Protein AF-A0A5B8SXK4-F1 (afdb_monomer_lite)

Secondary structure (DSSP, 8-state):
-HHHHHHHHHHHHHHHHHHHHHHHHHTT-S-HHHHHHHHHHHHHHHHHHHHHHHHHHHHHHHHHH--

pLDDT: mean 77.32, std 9.9, range [47.19, 89.94]

Structure (mmCIF, N/CA/C/O backbone):
data_AF-A0A5B8SXK4-F1
#
_entry.id   AF-A0A5B8SXK4-F1
#
loop_
_atom_site.group_PDB
_atom_site.id
_atom_site.type_symbol
_atom_site.label_atom_id
_atom_site.label_alt_id
_atom_site.label_comp_id
_atom_site.label_asym_id
_atom_site.label_entity_id
_atom_site.label_seq_id
_atom_site.pdbx_PDB_ins_code
_atom_site.Cartn_x
_atom_site.Cartn_y
_atom_site.Cartn_z
_atom_site.occupancy
_atom_site.B_iso_or_equiv
_atom_site.auth_seq_id
_atom_site.auth_comp_id
_atom_site.auth_asym_id
_atom_site.auth_atom_id
_atom_site.pdbx_PDB_model_num
ATOM 1 N N . MET A 1 1 ? -18.876 -11.081 10.141 1.00 47.19 1 MET A N 1
ATOM 2 C CA . MET A 1 1 ? -18.546 -11.467 8.741 1.00 47.19 1 MET A CA 1
ATOM 3 C C . MET A 1 1 ? -17.877 -10.337 7.947 1.00 47.19 1 MET A C 1
ATOM 5 O O . MET A 1 1 ? -16.919 -10.614 7.234 1.00 47.19 1 MET A O 1
ATOM 9 N N . PHE A 1 2 ? -18.295 -9.074 8.116 1.00 54.28 2 PHE A N 1
ATOM 10 C CA . PHE A 1 2 ? -17.742 -7.904 7.405 1.00 54.28 2 PHE A CA 1
ATOM 11 C C . PHE A 1 2 ? -16.213 -7.736 7.546 1.00 54.28 2 PHE A C 1
ATOM 13 O O . PHE A 1 2 ? -15.515 -7.483 6.570 1.00 54.28 2 PHE A O 1
ATOM 20 N N . ASN A 1 3 ? -15.670 -7.999 8.740 1.00 64.38 3 ASN A N 1
ATOM 21 C CA . ASN A 1 3 ? -14.234 -7.872 9.009 1.00 64.38 3 ASN A CA 1
ATOM 22 C C . ASN A 1 3 ? -13.369 -8.943 8.310 1.00 64.38 3 ASN A C 1
ATOM 24 O O . ASN A 1 3 ? -12.197 -8.712 8.038 1.00 64.38 3 ASN A O 1
ATOM 28 N N . LEU A 1 4 ? -13.945 -10.113 8.004 1.00 63.75 4 LEU A N 1
ATOM 29 C CA . LEU A 1 4 ? -13.275 -11.205 7.284 1.00 63.75 4 LEU A CA 1
ATOM 30 C C . LEU A 1 4 ? -13.244 -10.917 5.779 1.00 63.75 4 LEU A C 1
ATOM 32 O O . LEU A 1 4 ? -12.206 -11.088 5.146 1.00 63.75 4 LEU A O 1
ATOM 36 N N . ALA A 1 5 ? -14.350 -10.393 5.241 1.00 65.31 5 ALA A N 1
ATOM 37 C CA . ALA A 1 5 ? -14.427 -9.919 3.864 1.00 65.31 5 ALA A CA 1
ATOM 38 C C . ALA A 1 5 ? -13.433 -8.778 3.616 1.00 65.31 5 ALA A C 1
ATOM 40 O O . ALA A 1 5 ? -12.630 -8.877 2.698 1.00 65.31 5 ALA A O 1
ATOM 41 N N . ALA A 1 6 ? -13.387 -7.754 4.475 1.00 67.12 6 ALA A N 1
ATOM 42 C CA . ALA A 1 6 ? -12.423 -6.661 4.336 1.00 67.12 6 ALA A CA 1
ATOM 43 C C . ALA A 1 6 ? -10.961 -7.144 4.413 1.00 67.12 6 ALA A C 1
ATOM 45 O O . ALA A 1 6 ? -10.124 -6.690 3.638 1.00 67.12 6 ALA A O 1
ATOM 46 N N . ARG A 1 7 ? -10.663 -8.134 5.268 1.00 69.56 7 ARG A N 1
ATOM 47 C CA . ARG A 1 7 ? -9.328 -8.754 5.375 1.00 69.56 7 ARG A CA 1
ATOM 48 C C . ARG A 1 7 ? -8.864 -9.476 4.112 1.00 69.56 7 ARG A C 1
ATOM 50 O O . ARG A 1 7 ? -7.659 -9.620 3.936 1.00 69.56 7 ARG A O 1
ATOM 57 N N . ILE A 1 8 ? -9.794 -9.960 3.289 1.00 75.94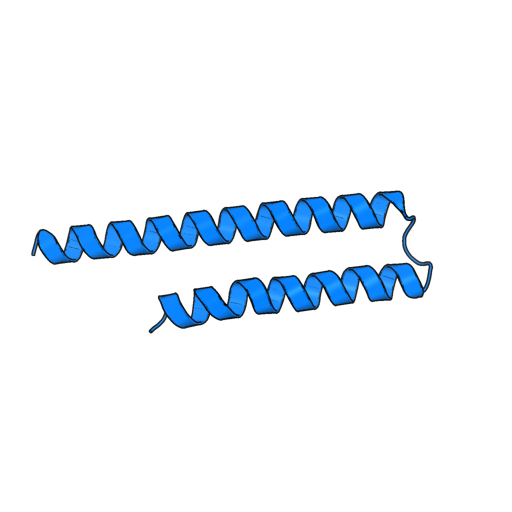 8 ILE A N 1
ATOM 58 C CA . ILE A 1 8 ? -9.522 -10.691 2.041 1.00 75.94 8 ILE A CA 1
ATOM 59 C C . ILE A 1 8 ? -9.604 -9.746 0.838 1.00 75.94 8 ILE A C 1
ATOM 61 O O . ILE A 1 8 ? -8.798 -9.838 -0.080 1.00 75.94 8 ILE A O 1
ATOM 65 N N . VAL A 1 9 ? -10.534 -8.794 0.859 1.00 80.69 9 VAL A N 1
ATOM 66 C CA . VAL A 1 9 ? -10.745 -7.824 -0.218 1.00 80.69 9 VAL A CA 1
ATOM 67 C C . VAL A 1 9 ? -9.575 -6.843 -0.317 1.00 80.69 9 VAL A C 1
ATOM 69 O O . VAL A 1 9 ? -9.128 -6.567 -1.425 1.00 80.69 9 VAL A O 1
ATOM 72 N N . LEU A 1 10 ? -9.014 -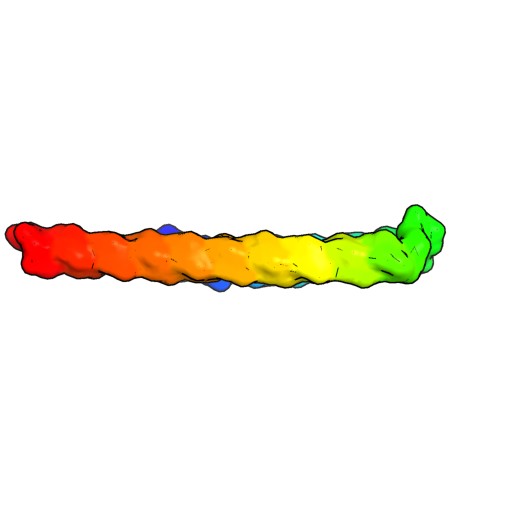6.372 0.804 1.00 80.81 10 LEU A N 1
ATOM 73 C CA . LEU A 1 10 ? -7.854 -5.469 0.786 1.00 80.81 10 LEU A CA 1
ATOM 74 C C . LEU A 1 10 ? -6.613 -6.067 0.092 1.00 80.81 10 LEU A C 1
ATOM 76 O O . LEU A 1 10 ? -6.075 -5.415 -0.806 1.00 80.81 10 LEU A O 1
ATOM 80 N N . PRO A 1 11 ? -6.151 -7.289 0.436 1.00 81.38 11 PRO A N 1
ATOM 81 C CA . PRO A 1 11 ? -5.026 -7.901 -0.262 1.00 81.38 11 PRO A CA 1
ATOM 82 C C . PRO A 1 11 ? -5.384 -8.279 -1.701 1.00 81.38 11 PRO A C 1
ATOM 84 O O . PRO A 1 11 ? -4.526 -8.174 -2.571 1.00 81.38 11 PRO A O 1
ATOM 87 N N . LEU A 1 12 ? -6.636 -8.651 -1.991 1.00 84.94 12 LEU A N 1
ATOM 88 C CA . LEU A 1 12 ? -7.069 -8.917 -3.365 1.00 84.94 12 LEU A CA 1
ATOM 89 C C . LEU A 1 12 ? -6.931 -7.661 -4.242 1.00 84.94 12 LEU A C 1
ATOM 91 O O . LEU A 1 12 ? -6.351 -7.724 -5.324 1.00 84.94 12 LEU A O 1
ATOM 95 N N . ILE A 1 13 ? -7.395 -6.508 -3.749 1.00 85.06 13 ILE A N 1
ATOM 96 C CA . ILE A 1 13 ? -7.249 -5.212 -4.426 1.00 85.06 13 ILE A CA 1
ATOM 97 C C . ILE A 1 13 ? -5.769 -4.860 -4.592 1.00 85.06 13 ILE A C 1
ATOM 99 O O . ILE A 1 13 ? -5.367 -4.418 -5.666 1.00 85.06 13 ILE A O 1
ATOM 103 N N . ALA A 1 14 ? -4.945 -5.097 -3.568 1.00 83.88 14 ALA A N 1
ATOM 104 C CA . ALA A 1 14 ? -3.506 -4.861 -3.640 1.00 83.88 14 ALA A CA 1
ATOM 105 C C . ALA A 1 14 ? -2.834 -5.702 -4.736 1.00 83.88 14 ALA A C 1
ATOM 107 O O . ALA A 1 14 ? -2.031 -5.179 -5.504 1.00 83.88 14 ALA A O 1
ATOM 108 N N . ILE A 1 15 ? -3.189 -6.984 -4.847 1.00 86.44 15 ILE A N 1
ATOM 109 C CA . ILE A 1 15 ? -2.665 -7.885 -5.881 1.00 86.44 15 ILE A CA 1
ATOM 110 C C . ILE A 1 15 ? -3.083 -7.399 -7.271 1.00 86.44 15 ILE A C 1
ATOM 112 O O . ILE A 1 15 ? -2.240 -7.291 -8.158 1.00 86.44 15 ILE A O 1
ATOM 116 N N . VAL A 1 16 ? -4.357 -7.047 -7.461 1.00 87.44 16 VAL A N 1
ATOM 117 C CA . VAL A 1 16 ? -4.856 -6.527 -8.745 1.00 87.44 16 VAL A CA 1
ATOM 118 C C . VAL A 1 16 ? -4.159 -5.217 -9.120 1.00 87.44 16 VAL A C 1
ATOM 120 O O . VAL A 1 16 ? -3.744 -5.045 -10.268 1.00 87.44 16 VAL A O 1
ATOM 123 N N . ALA A 1 17 ? -3.975 -4.306 -8.164 1.00 85.31 17 ALA A N 1
ATOM 124 C CA . ALA A 1 17 ? -3.264 -3.051 -8.382 1.00 85.31 17 ALA A CA 1
ATOM 125 C C . ALA A 1 17 ? -1.782 -3.280 -8.717 1.00 85.31 17 ALA A C 1
ATOM 127 O O . ALA A 1 17 ? -1.264 -2.663 -9.646 1.00 85.31 17 ALA A O 1
ATOM 128 N N . PHE A 1 18 ? -1.115 -4.210 -8.031 1.00 85.75 18 PHE A N 1
ATOM 129 C CA . PHE A 1 18 ? 0.269 -4.581 -8.319 1.00 85.75 18 PHE A CA 1
ATOM 130 C C . PHE A 1 18 ? 0.422 -5.162 -9.732 1.00 85.75 18 PHE A C 1
ATOM 132 O O . PHE A 1 18 ? 1.290 -4.727 -10.487 1.00 85.75 18 PHE A O 1
ATOM 139 N N . ILE A 1 19 ? -0.466 -6.081 -10.130 1.00 87.31 19 ILE A N 1
ATOM 140 C CA . ILE A 1 19 ? -0.498 -6.651 -11.487 1.00 87.31 19 ILE A CA 1
ATOM 141 C C . ILE A 1 19 ? -0.751 -5.555 -12.528 1.00 87.31 19 ILE A C 1
ATOM 143 O O . ILE A 1 19 ? -0.101 -5.536 -13.571 1.00 87.31 19 ILE A O 1
ATOM 147 N N . SER A 1 20 ? -1.650 -4.612 -12.235 1.00 83.56 20 SER A N 1
ATOM 148 C CA . SER A 1 20 ? -1.957 -3.489 -13.127 1.00 83.56 20 SER A CA 1
ATOM 149 C C . SER A 1 20 ? -0.737 -2.589 -13.342 1.00 83.56 20 SER A C 1
ATOM 151 O O . SER A 1 20 ? -0.408 -2.268 -14.482 1.00 83.56 20 SER A O 1
ATOM 153 N N . VAL A 1 21 ? -0.018 -2.235 -12.269 1.00 82.06 21 VAL A N 1
ATOM 154 C CA . VAL A 1 21 ? 1.234 -1.458 -12.340 1.00 82.06 21 VAL A CA 1
ATOM 155 C C . VAL A 1 21 ? 2.294 -2.201 -13.157 1.00 82.06 21 VAL A C 1
ATOM 157 O O . VAL A 1 21 ? 2.980 -1.592 -13.979 1.00 82.06 21 VAL A O 1
ATOM 160 N N . PHE A 1 22 ? 2.393 -3.520 -12.989 1.00 79.69 22 PHE A N 1
ATOM 161 C CA . PHE A 1 22 ? 3.338 -4.348 -13.735 1.00 79.69 22 PHE A CA 1
ATOM 162 C C . PHE A 1 22 ? 2.996 -4.437 -15.233 1.00 79.69 22 PHE A C 1
ATOM 164 O O . PHE A 1 22 ? 3.886 -4.329 -16.075 1.00 79.69 22 PHE A O 1
ATOM 171 N N . LEU A 1 23 ? 1.712 -4.565 -15.585 1.00 80.69 23 LEU A N 1
ATOM 172 C CA . LEU A 1 23 ? 1.237 -4.543 -16.975 1.00 80.69 23 LEU A CA 1
ATOM 173 C C . LEU A 1 23 ? 1.480 -3.186 -17.649 1.00 80.69 23 LEU A C 1
ATOM 175 O O . LEU A 1 23 ? 1.926 -3.139 -18.796 1.00 80.69 23 LEU A O 1
ATOM 179 N N . LEU A 1 24 ? 1.235 -2.087 -16.930 1.00 79.31 24 LEU A N 1
ATOM 180 C CA . LEU A 1 24 ? 1.511 -0.727 -17.406 1.00 79.31 24 LEU A CA 1
ATOM 181 C C . LEU A 1 24 ? 3.005 -0.509 -17.682 1.00 79.31 24 LEU A C 1
ATOM 183 O O . LEU A 1 24 ? 3.360 0.091 -18.699 1.00 79.31 24 LEU A O 1
ATOM 187 N N . TYR A 1 25 ? 3.879 -1.027 -16.814 1.00 79.31 25 TYR A N 1
ATOM 188 C CA . TYR A 1 25 ? 5.323 -1.032 -17.056 1.00 79.31 25 TYR A CA 1
ATOM 189 C C . TYR A 1 25 ? 5.698 -1.895 -18.269 1.00 79.31 25 TYR A C 1
ATOM 191 O O . TYR A 1 25 ? 6.472 -1.459 -19.118 1.00 79.31 25 TYR A O 1
ATOM 199 N N . TYR A 1 26 ? 5.114 -3.092 -18.401 1.00 79.12 26 TYR A N 1
ATOM 200 C CA . TYR A 1 26 ? 5.388 -4.002 -19.517 1.00 79.12 26 TYR A CA 1
ATOM 201 C C . TYR A 1 26 ? 5.056 -3.376 -20.880 1.00 79.12 26 TYR A C 1
ATOM 203 O O . TYR A 1 26 ? 5.836 -3.500 -21.822 1.00 79.12 26 TYR A O 1
ATOM 211 N N . HIS A 1 27 ? 3.955 -2.625 -20.975 1.00 80.25 27 HIS A N 1
ATOM 212 C CA . HIS A 1 27 ? 3.606 -1.847 -22.172 1.00 80.25 27 HIS A CA 1
ATOM 213 C C . HIS A 1 27 ? 4.455 -0.572 -22.377 1.00 80.25 27 HIS A C 1
ATOM 215 O O . HIS A 1 27 ? 4.147 0.227 -23.257 1.00 80.25 27 HIS A O 1
ATOM 221 N N . HIS A 1 28 ? 5.530 -0.370 -21.604 1.00 70.81 28 HIS A N 1
ATOM 222 C CA . HIS A 1 28 ? 6.441 0.782 -21.688 1.00 70.81 28 HIS A CA 1
ATOM 223 C C . HIS A 1 28 ? 5.776 2.155 -21.471 1.00 70.81 28 HIS A C 1
ATOM 225 O O . HIS A 1 28 ? 6.381 3.188 -21.751 1.00 70.81 28 HIS A O 1
ATOM 231 N N . TYR A 1 29 ? 4.564 2.203 -20.909 1.00 70.00 29 TYR A N 1
ATOM 232 C CA . TYR A 1 29 ? 3.900 3.474 -20.595 1.00 70.00 29 TYR A CA 1
ATOM 233 C C . TYR A 1 29 ? 4.523 4.194 -19.392 1.00 70.00 29 TYR A C 1
ATOM 235 O O . TYR A 1 29 ? 4.347 5.402 -19.245 1.00 70.00 29 TYR A O 1
ATOM 243 N N . LEU A 1 30 ? 5.230 3.471 -18.517 1.00 72.94 30 LEU A N 1
ATOM 244 C CA . LEU A 1 30 ? 5.773 4.001 -17.267 1.00 72.94 30 LEU A CA 1
ATOM 245 C C . LEU A 1 30 ? 7.287 3.818 -17.173 1.00 72.94 30 LEU A C 1
ATOM 247 O O . LEU A 1 30 ? 7.823 2.731 -17.377 1.00 72.94 30 LEU A O 1
ATOM 251 N N . THR A 1 31 ? 7.972 4.882 -16.758 1.00 81.94 31 THR A N 1
ATOM 252 C CA . THR A 1 31 ? 9.385 4.831 -16.378 1.00 81.94 31 THR A CA 1
ATOM 253 C C . THR A 1 31 ? 9.566 3.965 -15.129 1.00 81.94 31 THR A C 1
ATOM 255 O O . THR A 1 31 ? 8.744 3.988 -14.208 1.00 81.94 31 THR A O 1
ATOM 258 N N . LEU A 1 32 ? 10.688 3.244 -15.052 1.00 79.38 32 LEU A N 1
ATOM 259 C CA . LEU A 1 32 ? 11.027 2.350 -13.937 1.00 79.38 32 LEU A CA 1
ATOM 260 C C . LEU A 1 32 ? 10.888 3.048 -12.568 1.00 79.38 32 LEU A C 1
ATOM 262 O O . LEU A 1 32 ? 10.261 2.514 -11.658 1.00 79.38 32 LEU A O 1
ATOM 266 N N . TRP A 1 33 ? 11.359 4.293 -12.461 1.00 80.56 33 TRP A N 1
ATOM 267 C CA . TRP A 1 33 ? 11.225 5.128 -11.260 1.00 80.56 33 TRP A CA 1
ATOM 268 C C . TRP A 1 33 ? 9.777 5.362 -10.823 1.00 80.56 33 TRP A C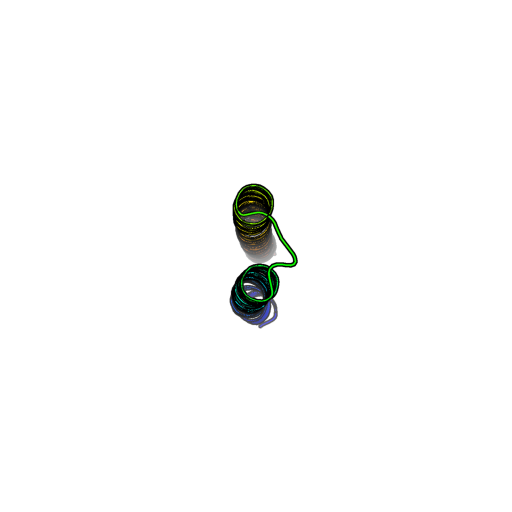 1
ATOM 270 O O . TRP A 1 33 ? 9.460 5.258 -9.641 1.00 80.56 33 TRP A O 1
ATOM 280 N N . LEU A 1 34 ? 8.892 5.640 -11.779 1.00 79.12 34 LEU A N 1
ATOM 281 C CA . LEU A 1 34 ? 7.470 5.877 -11.528 1.00 79.12 34 LEU A CA 1
ATOM 282 C C . LEU A 1 34 ? 6.778 4.592 -11.057 1.00 79.12 34 LEU A C 1
ATOM 284 O O . LEU A 1 34 ? 5.933 4.625 -10.168 1.00 79.12 34 LEU A O 1
ATOM 288 N N . THR A 1 35 ? 7.213 3.456 -11.602 1.00 81.94 35 THR A N 1
ATOM 289 C CA . THR A 1 35 ? 6.738 2.117 -11.233 1.00 81.94 35 THR A CA 1
ATOM 290 C C . THR A 1 35 ? 7.112 1.777 -9.788 1.00 81.94 35 THR A C 1
ATOM 292 O O . THR A 1 35 ? 6.253 1.364 -9.012 1.00 81.94 35 THR A O 1
ATOM 295 N N . ILE A 1 36 ? 8.368 2.021 -9.392 1.00 82.31 36 ILE A N 1
ATOM 296 C CA . ILE A 1 36 ? 8.828 1.836 -8.004 1.00 82.31 36 ILE A CA 1
ATOM 297 C C . ILE A 1 36 ? 8.011 2.713 -7.049 1.00 82.31 36 ILE A C 1
ATOM 299 O O . ILE A 1 36 ? 7.537 2.228 -6.022 1.00 82.31 36 ILE A O 1
ATOM 303 N N . LEU A 1 37 ? 7.815 3.988 -7.393 1.00 86.00 37 LEU A N 1
ATOM 304 C CA . LEU A 1 37 ? 7.085 4.941 -6.555 1.00 86.00 37 LEU A CA 1
ATOM 305 C C . LEU A 1 37 ? 5.623 4.498 -6.356 1.00 86.00 37 LEU A C 1
ATOM 307 O O . LEU A 1 37 ? 5.130 4.488 -5.228 1.00 86.00 37 LEU A O 1
ATOM 311 N N . LEU A 1 38 ? 4.964 4.028 -7.421 1.00 83.88 38 LEU A N 1
ATOM 312 C CA . LEU A 1 38 ? 3.616 3.449 -7.371 1.00 83.88 38 LEU A CA 1
ATOM 313 C C . LEU A 1 38 ? 3.529 2.231 -6.445 1.00 83.88 38 LEU A C 1
ATOM 315 O O . LEU A 1 38 ? 2.604 2.145 -5.638 1.00 83.88 38 LEU A O 1
ATOM 319 N N . VAL A 1 39 ? 4.495 1.313 -6.524 1.00 84.62 39 VAL A N 1
ATOM 320 C CA . VAL A 1 39 ? 4.534 0.128 -5.653 1.00 84.62 39 VAL A CA 1
ATOM 321 C C . VAL A 1 39 ? 4.725 0.530 -4.188 1.00 84.62 39 VAL A C 1
ATOM 323 O O . VAL A 1 39 ? 4.033 0.002 -3.320 1.00 84.62 39 VAL A O 1
ATOM 326 N N . VAL A 1 40 ? 5.604 1.493 -3.895 1.00 88.06 40 VAL A N 1
ATOM 327 C CA . VAL A 1 40 ? 5.814 1.989 -2.523 1.00 88.06 40 VAL A CA 1
ATOM 328 C C . VAL A 1 40 ? 4.534 2.609 -1.959 1.00 88.06 40 VAL A C 1
ATOM 330 O O . VAL A 1 40 ? 4.128 2.263 -0.849 1.00 88.06 40 VAL A O 1
ATOM 333 N N . ILE A 1 41 ? 3.857 3.468 -2.729 1.00 88.69 41 ILE A N 1
ATOM 334 C CA . ILE A 1 41 ? 2.572 4.061 -2.323 1.00 88.69 41 ILE A CA 1
ATOM 335 C C . ILE A 1 41 ? 1.533 2.967 -2.065 1.00 88.69 41 ILE A C 1
ATOM 337 O O . ILE A 1 41 ? 0.831 3.013 -1.054 1.00 88.69 41 ILE A O 1
ATOM 341 N N . LEU A 1 42 ? 1.452 1.967 -2.947 1.00 86.75 42 LEU A N 1
ATOM 342 C CA . LEU A 1 42 ? 0.513 0.859 -2.807 1.00 86.75 42 LEU A CA 1
ATOM 343 C C . LEU A 1 42 ? 0.729 0.111 -1.486 1.00 86.75 42 LEU A C 1
ATOM 345 O O . LEU A 1 42 ? -0.228 -0.130 -0.752 1.00 86.75 42 LEU A O 1
ATOM 349 N N . VAL A 1 43 ? 1.981 -0.207 -1.150 1.00 83.62 43 VAL A N 1
ATOM 350 C CA . VAL A 1 43 ? 2.325 -0.886 0.107 1.00 83.62 43 VAL A CA 1
ATOM 351 C C . VAL A 1 43 ? 1.927 -0.040 1.317 1.00 83.62 43 VAL A C 1
ATOM 353 O O . VAL A 1 43 ? 1.341 -0.577 2.257 1.00 83.62 43 VAL A O 1
ATOM 356 N N . ILE A 1 44 ? 2.186 1.272 1.290 1.00 89.94 44 ILE A N 1
ATOM 357 C CA . ILE A 1 44 ? 1.811 2.188 2.379 1.00 89.94 44 ILE A CA 1
ATOM 358 C C . ILE A 1 44 ? 0.291 2.192 2.581 1.00 89.94 44 ILE A C 1
ATOM 360 O O . ILE A 1 44 ? -0.175 2.017 3.707 1.00 89.94 44 ILE A O 1
ATOM 364 N N . LEU A 1 45 ? -0.491 2.333 1.505 1.00 85.94 45 LEU A N 1
ATOM 365 C CA . LEU A 1 45 ? -1.956 2.354 1.578 1.00 85.94 45 LEU A CA 1
ATOM 366 C C . LEU A 1 45 ? -2.529 1.043 2.121 1.00 85.94 45 LEU A C 1
ATOM 368 O O . LEU A 1 45 ? -3.421 1.060 2.969 1.00 85.94 45 LEU A O 1
ATOM 372 N N . VAL A 1 46 ? -1.990 -0.092 1.673 1.00 84.44 46 VAL A N 1
ATOM 373 C CA . VAL A 1 46 ? -2.391 -1.412 2.169 1.00 84.44 46 VAL A CA 1
ATOM 374 C C . VAL A 1 46 ? -2.090 -1.535 3.660 1.00 84.44 46 VAL A C 1
ATOM 376 O O . VAL A 1 46 ? -2.941 -1.996 4.419 1.00 84.44 46 VAL A O 1
ATOM 379 N N . ASN A 1 47 ? -0.917 -1.077 4.103 1.00 85.62 47 ASN A N 1
ATOM 380 C CA . ASN A 1 47 ? -0.526 -1.129 5.510 1.00 85.62 47 ASN A CA 1
ATOM 381 C C . ASN A 1 47 ? -1.447 -0.268 6.392 1.00 85.62 47 ASN A C 1
ATOM 383 O O . ASN A 1 47 ? -1.959 -0.752 7.401 1.00 85.62 47 ASN A O 1
ATOM 387 N N . ILE A 1 48 ? -1.748 0.963 5.960 1.00 87.12 48 ILE A N 1
ATOM 388 C CA . ILE A 1 48 ? -2.707 1.852 6.636 1.00 87.12 48 ILE A CA 1
ATOM 389 C C . ILE A 1 48 ? -4.085 1.186 6.728 1.00 87.12 48 ILE A C 1
ATOM 391 O O . ILE A 1 48 ? -4.692 1.180 7.799 1.00 87.12 48 ILE A O 1
ATOM 395 N N . GLY A 1 49 ? -4.566 0.578 5.639 1.00 84.75 49 GLY A N 1
ATOM 396 C CA . GLY A 1 49 ? -5.841 -0.140 5.629 1.00 84.75 49 GLY A CA 1
ATOM 397 C C . GLY A 1 49 ? -5.868 -1.325 6.599 1.00 84.75 49 GLY A C 1
ATOM 398 O O . GLY A 1 49 ? -6.857 -1.521 7.308 1.00 84.75 49 GLY A O 1
ATOM 399 N N . TYR A 1 50 ? -4.771 -2.081 6.703 1.00 82.62 50 TYR A N 1
ATOM 400 C CA . TYR A 1 50 ? -4.639 -3.162 7.683 1.00 82.62 50 TYR A CA 1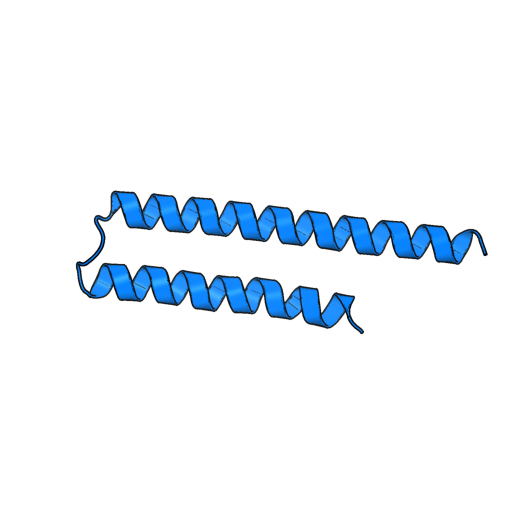
ATOM 401 C C . TYR A 1 50 ? -4.657 -2.655 9.128 1.00 82.62 50 TYR A C 1
ATOM 403 O O . TYR A 1 50 ? -5.358 -3.236 9.960 1.00 82.62 50 TYR A O 1
ATOM 411 N N . ILE A 1 51 ? -3.924 -1.579 9.430 1.00 84.31 51 ILE A N 1
ATOM 412 C CA . ILE A 1 51 ? -3.897 -0.965 10.768 1.00 84.31 51 ILE A CA 1
ATOM 413 C C . ILE A 1 51 ? -5.287 -0.440 11.138 1.00 84.31 51 ILE A C 1
ATOM 415 O O . ILE A 1 51 ? -5.759 -0.677 12.251 1.00 84.31 51 ILE A O 1
ATOM 419 N N . TRP A 1 52 ? -5.973 0.214 10.199 1.00 83.31 52 TRP A N 1
ATOM 420 C CA . TRP A 1 52 ? -7.333 0.704 10.404 1.00 83.31 52 TRP A CA 1
ATOM 421 C C . TRP A 1 52 ? -8.300 -0.440 10.721 1.00 83.31 52 TRP A C 1
ATOM 423 O O . TRP A 1 52 ? -9.055 -0.362 11.691 1.00 83.31 52 TRP A O 1
ATOM 433 N N . LEU A 1 53 ? -8.278 -1.522 9.933 1.00 80.25 53 LEU A N 1
ATOM 434 C CA . LEU A 1 53 ? -9.124 -2.697 10.175 1.00 80.25 53 LEU A CA 1
ATOM 435 C C . LEU A 1 53 ? -8.827 -3.352 11.528 1.00 80.25 53 LEU A C 1
ATOM 437 O O . LEU A 1 53 ? -9.747 -3.792 12.219 1.00 80.25 53 LEU A O 1
ATOM 441 N N . TYR A 1 54 ? -7.553 -3.398 11.922 1.00 80.88 54 TYR A N 1
ATOM 442 C CA . TYR A 1 54 ? -7.148 -3.889 13.236 1.00 80.88 54 TYR A CA 1
ATOM 443 C C . TYR A 1 54 ? -7.746 -3.033 14.362 1.00 80.88 54 TYR A C 1
ATOM 445 O O . TYR A 1 54 ? -8.357 -3.575 15.283 1.00 80.88 54 TYR A O 1
ATOM 453 N N . TRP A 1 55 ? -7.648 -1.706 14.245 1.00 81.06 55 TRP A N 1
ATOM 454 C CA . TRP A 1 55 ? -8.247 -0.762 15.190 1.00 81.06 55 TRP A CA 1
ATOM 455 C C . TRP A 1 55 ? -9.766 -0.894 15.267 1.00 81.06 55 TRP A C 1
ATOM 45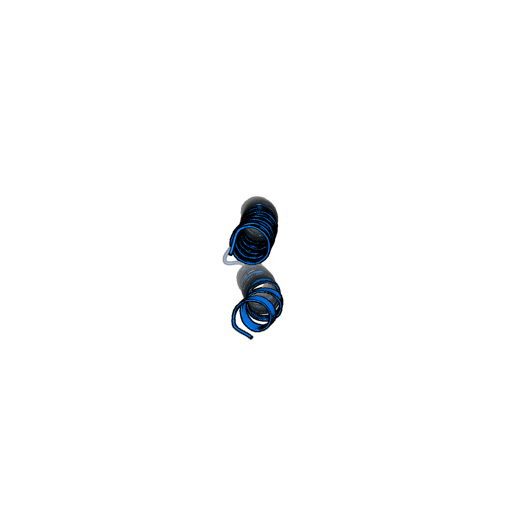7 O O . TRP A 1 55 ? -10.321 -0.885 16.363 1.00 81.06 55 TRP A O 1
ATOM 467 N N . GLN A 1 56 ? -10.452 -1.057 14.133 1.00 78.94 56 GLN A N 1
ATOM 468 C CA . GLN A 1 56 ? -11.894 -1.298 14.149 1.00 78.94 56 GLN A CA 1
ATOM 469 C C . GLN A 1 56 ? -12.250 -2.577 14.901 1.00 78.94 56 GLN A C 1
ATOM 471 O O . GLN A 1 56 ? -13.141 -2.544 15.743 1.00 78.94 56 GLN A O 1
ATOM 476 N N . LYS A 1 57 ? -11.532 -3.680 14.649 1.00 74.31 57 LYS A N 1
ATOM 477 C CA . LYS A 1 57 ? -11.765 -4.932 15.375 1.00 74.31 57 LYS A CA 1
ATOM 478 C C . LYS A 1 57 ? -11.588 -4.744 16.882 1.00 74.31 57 LYS A C 1
ATOM 480 O O . LYS A 1 57 ? -12.392 -5.257 17.647 1.00 74.31 57 LYS A O 1
ATOM 485 N N . GLN A 1 58 ? -10.543 -4.027 17.286 1.00 76.69 58 GLN A N 1
ATOM 486 C CA . GLN A 1 58 ? -10.244 -3.793 18.692 1.00 76.69 58 GLN A CA 1
ATOM 487 C C . GLN A 1 58 ? -11.351 -2.981 19.381 1.00 76.69 58 GLN A C 1
ATO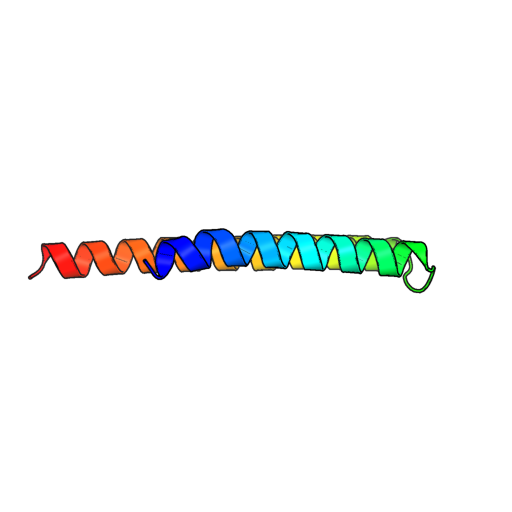M 489 O O . GLN A 1 58 ? -11.769 -3.354 20.470 1.00 76.69 58 GLN A O 1
ATOM 494 N N . LYS A 1 59 ? -11.877 -1.928 18.739 1.00 72.12 59 LYS A N 1
ATOM 495 C CA . LYS A 1 59 ? -12.994 -1.140 19.290 1.00 72.12 59 LYS A CA 1
ATOM 496 C C . LYS A 1 59 ? -14.262 -1.968 19.480 1.00 72.12 59 LYS A C 1
ATOM 498 O O . LYS A 1 59 ? -14.862 -1.892 20.541 1.00 72.12 59 LYS A O 1
ATOM 503 N N . THR A 1 60 ? -14.617 -2.796 18.494 1.00 67.88 60 THR A N 1
ATOM 504 C CA . THR A 1 60 ? -15.811 -3.649 18.591 1.00 67.88 60 THR A CA 1
ATOM 505 C C . THR A 1 60 ? -15.720 -4.636 19.754 1.00 67.88 60 THR A C 1
ATOM 507 O O . THR A 1 60 ? -16.731 -4.894 20.387 1.00 67.88 60 THR A O 1
ATOM 510 N N . GLN A 1 61 ? -14.528 -5.159 20.069 1.00 63.28 61 GLN A N 1
ATOM 511 C CA . GLN A 1 61 ? -14.371 -6.057 21.220 1.00 63.28 61 GLN A CA 1
ATOM 512 C C . GLN A 1 61 ? -14.515 -5.340 22.567 1.00 63.28 61 GLN A C 1
ATOM 514 O O . GLN A 1 61 ? -15.011 -5.947 23.503 1.00 63.28 61 GLN A O 1
ATOM 519 N N . PHE A 1 62 ? -14.116 -4.069 22.665 1.00 62.38 62 PHE A N 1
ATOM 520 C CA . PHE A 1 62 ? -14.311 -3.291 23.891 1.00 62.38 62 PHE A CA 1
ATOM 521 C C . PHE A 1 62 ? -15.786 -2.922 24.118 1.00 62.38 62 PHE A C 1
ATOM 523 O O . PHE A 1 62 ? -16.253 -2.997 25.244 1.00 62.38 62 PHE A O 1
ATOM 530 N N . GLU A 1 63 ? -16.544 -2.601 23.063 1.00 62.84 63 GLU A N 1
ATOM 531 C CA . GLU A 1 63 ? -17.993 -2.346 23.182 1.00 62.84 63 GLU A CA 1
ATOM 532 C C . GLU A 1 63 ? -18.811 -3.599 23.551 1.00 62.84 63 GLU A C 1
ATOM 534 O O . GLU A 1 63 ? -19.890 -3.462 24.117 1.00 62.84 63 GLU A O 1
ATOM 539 N N . GLU A 1 64 ? -18.327 -4.804 23.229 1.00 60.97 64 GLU A N 1
ATOM 540 C CA . GLU A 1 64 ? -18.985 -6.073 23.587 1.00 60.97 64 GLU A CA 1
ATOM 541 C C . GLU A 1 64 ? -18.720 -6.497 25.044 1.00 60.97 64 GLU A C 1
ATOM 543 O O . GLU A 1 64 ? -19.561 -7.175 25.623 1.00 60.97 64 GLU A O 1
ATOM 548 N N . ASP A 1 65 ? -17.585 -6.102 25.636 1.00 59.97 65 ASP A N 1
ATOM 549 C CA . ASP A 1 65 ? -17.243 -6.388 27.044 1.00 59.97 65 ASP A CA 1
ATOM 550 C C . ASP A 1 65 ? -17.888 -5.390 28.032 1.00 59.97 65 ASP A C 1
ATOM 552 O O . ASP A 1 65 ? -18.048 -5.706 29.212 1.00 59.97 65 ASP A O 1
ATOM 556 N N . ASP A 1 66 ? -18.267 -4.196 27.562 1.00 57.22 66 ASP A N 1
ATOM 557 C CA . ASP A 1 66 ? -18.889 -3.135 28.372 1.00 57.22 66 ASP A CA 1
ATOM 558 C C . ASP A 1 66 ? -20.441 -3.206 28.409 1.00 57.22 66 ASP A C 1
ATOM 560 O O . ASP A 1 66 ? -21.076 -2.362 29.054 1.00 57.22 66 ASP A O 1
ATOM 564 N N . ALA A 1 67 ? -21.060 -4.181 27.725 1.00 52.34 67 ALA A N 1
ATOM 565 C CA . ALA A 1 67 ? -22.517 -4.359 27.586 1.00 52.34 67 ALA A CA 1
ATOM 566 C C . ALA A 1 67 ? -23.057 -5.573 28.364 1.00 52.34 67 ALA A C 1
ATOM 568 O O . ALA A 1 67 ? -24.168 -5.446 28.935 1.00 52.34 67 ALA A O 1
#

Sequence (67 aa):
MFNLAARIVLPLIAIVAFISVFLLYYHHYLTLWLTILLVVILVILVNIGYIWLYWQKQKTQFEEDDA

Radius of gyration: 16.52 Å; chains: 1; bounding box: 34×17×50 Å

Foldseek 3Di:
DVLVCLVVVLVVVLVVQLVVLVVCVVVVVDDPVRSVVSNVVSVVVSVVSVVVSVVVVVVVVVVVVVD

Organism: Leuconostoc pseudomesenteroides (NCBI:txid33968)